Protein AF-A0A524JKC3-F1 (afdb_monomer_lite)

Sequence (143 aa):
YMPNQEVRIIFFNIKLWQLGLVVVLIDLIQIPYGTNAGGHLAHLGGAALGYLYGRQLLKGRDIGEGFSKMLEGIAGLFKGKEKKAPLKTVYRKQKTTVSSSANYDKELHQRKIDAILDKISKSGYESLSKTEKDFLFKAGKED

Radius of gyration: 31.13 Å; chains: 1; bounding box: 74×41×71 Å

Foldseek 3Di:
DQQQDWDDDPHDTDGNVVVLVVLLVVLVVQLVVDPCVVVSVVVNVVSVVVVVQVVCVVVVHRPCPVVVVVVVVVVVVVDDPDPPDPDPPPPPPPPPPPDDVVVVVVVVLVVLLVVLVVCCVPPNPVPDDPVSVVSNVVVVVVD

Secondary structure (DSSP, 8-state):
--TT-EEEETTEEEEHHHHHHHHHHHHHHHTTT-TTHHHHHHHHHHHHHHHHHHHHHHTT--TTHHHHHHHHHHHHHHS---------------------HHHHHHHHHHHHHHHHHHHHHHH-GGGS-HHHHHHHHHHTT--

pLDDT: mean 84.76, std 13.12, range [46.88, 96.5]

Structure (mmCIF, N/CA/C/O backbone):
data_AF-A0A524JKC3-F1
#
_entry.id   AF-A0A524JKC3-F1
#
loop_
_atom_site.group_PDB
_atom_site.id
_atom_site.type_symbol
_atom_site.label_atom_id
_atom_site.label_alt_id
_atom_site.label_comp_id
_atom_site.label_asym_id
_atom_site.label_entity_id
_atom_site.label_seq_id
_atom_site.pdbx_PDB_ins_code
_atom_site.Cartn_x
_atom_site.Cartn_y
_atom_site.Cartn_z
_atom_site.occupancy
_atom_site.B_iso_or_equiv
_atom_site.auth_seq_id
_atom_site.auth_comp_id
_atom_site.auth_asym_id
_atom_site.auth_atom_id
_atom_site.pdbx_PDB_model_num
ATOM 1 N N . TYR A 1 1 ? -6.235 -6.841 1.507 1.00 68.31 1 TYR A N 1
ATOM 2 C CA . TYR A 1 1 ? -5.499 -7.597 0.469 1.00 68.31 1 TYR A CA 1
ATOM 3 C C . TYR A 1 1 ? -6.513 -8.364 -0.368 1.00 68.31 1 TYR A C 1
ATOM 5 O O . TYR A 1 1 ? -7.172 -9.240 0.174 1.00 68.31 1 TYR A O 1
ATOM 13 N N . MET A 1 2 ? -6.694 -7.994 -1.641 1.00 86.12 2 MET A N 1
ATOM 14 C CA . MET A 1 2 ? -7.694 -8.583 -2.552 1.00 86.12 2 MET A CA 1
ATOM 15 C C . MET A 1 2 ? -7.030 -8.956 -3.891 1.00 86.12 2 MET A C 1
ATOM 17 O O . MET A 1 2 ? -7.207 -8.265 -4.889 1.00 86.12 2 MET A O 1
ATOM 21 N N . PRO A 1 3 ? -6.213 -10.023 -3.937 1.00 84.81 3 PRO A N 1
ATOM 22 C CA . PRO A 1 3 ? -5.367 -10.325 -5.096 1.00 84.81 3 PRO A CA 1
ATOM 23 C C . PRO A 1 3 ? -6.181 -10.680 -6.346 1.00 84.81 3 PRO A C 1
ATOM 25 O O . PRO A 1 3 ? -5.776 -10.360 -7.459 1.00 84.81 3 PRO A O 1
ATOM 28 N N . ASN A 1 4 ? -7.342 -11.311 -6.159 1.00 93.12 4 ASN A N 1
ATOM 29 C CA . ASN A 1 4 ? -8.249 -11.720 -7.232 1.00 93.12 4 ASN A CA 1
ATOM 30 C C . ASN A 1 4 ? -9.222 -10.617 -7.665 1.00 93.12 4 ASN A C 1
ATOM 32 O O . ASN A 1 4 ? -10.092 -10.890 -8.484 1.00 93.12 4 ASN A O 1
ATOM 36 N N . GLN A 1 5 ? -9.103 -9.404 -7.118 1.00 94.69 5 GLN A N 1
ATOM 37 C CA . GLN A 1 5 ? -9.930 -8.286 -7.550 1.00 94.69 5 GLN A CA 1
ATOM 38 C C . GLN A 1 5 ? -9.684 -8.011 -9.031 1.00 94.69 5 GLN A C 1
ATOM 40 O O . GLN A 1 5 ? -8.537 -7.881 -9.459 1.00 94.69 5 GLN A O 1
ATOM 45 N N . GLU A 1 6 ? -10.759 -7.939 -9.804 1.00 95.44 6 GLU A N 1
ATOM 46 C CA . GLU A 1 6 ? -10.675 -7.608 -11.218 1.00 95.44 6 GLU A CA 1
ATOM 47 C C . GLU A 1 6 ? -10.528 -6.099 -11.402 1.00 95.44 6 GLU A C 1
ATOM 49 O O . GLU A 1 6 ? -11.219 -5.299 -10.769 1.00 95.44 6 GLU A O 1
ATOM 54 N N . VAL A 1 7 ? -9.612 -5.720 -12.284 1.00 93.88 7 VAL A N 1
ATOM 55 C CA . VAL A 1 7 ? -9.389 -4.349 -12.726 1.00 93.88 7 VAL A CA 1
ATOM 56 C C . VAL A 1 7 ? -9.617 -4.315 -14.228 1.00 93.88 7 VAL A C 1
ATOM 58 O O . VAL A 1 7 ? -9.002 -5.081 -14.971 1.00 93.88 7 VAL A O 1
ATOM 61 N N . ARG A 1 8 ? -10.503 -3.427 -14.683 1.00 94.62 8 ARG A N 1
ATOM 62 C CA . ARG A 1 8 ? -10.745 -3.212 -16.110 1.00 94.62 8 ARG A CA 1
ATOM 63 C C . ARG A 1 8 ? -9.641 -2.333 -16.689 1.00 94.62 8 ARG A C 1
ATOM 65 O O . ARG A 1 8 ? -9.528 -1.167 -16.321 1.00 94.62 8 ARG A O 1
ATOM 72 N N . ILE A 1 9 ? -8.867 -2.877 -17.620 1.00 91.94 9 ILE A N 1
ATOM 73 C CA . ILE A 1 9 ? -7.912 -2.126 -18.433 1.00 9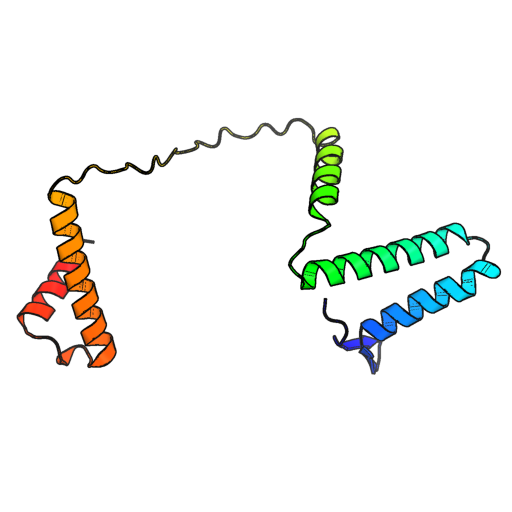1.94 9 ILE A CA 1
ATOM 74 C C . ILE A 1 9 ? -8.535 -1.911 -19.802 1.00 91.94 9 ILE A C 1
ATOM 76 O O . ILE A 1 9 ? -8.545 -2.817 -20.632 1.00 91.94 9 ILE A O 1
ATOM 80 N N . ILE A 1 10 ? -9.045 -0.696 -20.012 1.00 92.44 10 ILE A N 1
ATOM 81 C CA . ILE A 1 10 ? -9.663 -0.192 -21.247 1.00 92.44 10 ILE A CA 1
ATOM 82 C C . ILE A 1 10 ? -10.830 -1.076 -21.734 1.00 92.44 10 ILE A C 1
ATOM 84 O O . ILE A 1 10 ? -11.986 -0.704 -21.548 1.00 92.44 10 ILE A O 1
ATOM 88 N N . PHE A 1 11 ? -10.546 -2.253 -22.298 1.00 94.25 11 PHE A N 1
ATOM 89 C CA . PHE A 1 11 ? -11.518 -3.171 -22.901 1.00 94.25 11 PHE A CA 1
ATOM 90 C C . PHE A 1 11 ? -11.617 -4.554 -22.232 1.00 94.25 11 PHE A C 1
ATOM 92 O O . PHE A 1 11 ? -12.555 -5.287 -22.531 1.00 94.25 11 PHE A O 1
ATOM 99 N N . PHE A 1 12 ? -10.700 -4.938 -21.336 1.00 95.00 12 PHE A N 1
ATOM 100 C CA . PHE A 1 12 ? -10.698 -6.271 -20.712 1.00 95.00 12 PHE A CA 1
ATOM 101 C C . PHE A 1 12 ? -10.377 -6.216 -19.215 1.00 95.00 12 PHE A C 1
ATOM 103 O O . PHE A 1 12 ? -9.765 -5.267 -18.730 1.00 95.00 12 PHE A O 1
ATOM 110 N N . ASN A 1 13 ? -10.809 -7.233 -18.468 1.00 95.94 13 ASN A N 1
ATOM 111 C CA . ASN A 1 13 ? -10.528 -7.351 -17.039 1.00 95.94 13 ASN A CA 1
ATOM 112 C C . ASN A 1 13 ? -9.265 -8.189 -16.821 1.00 95.94 13 ASN A C 1
ATOM 114 O O . ASN A 1 13 ? -9.106 -9.249 -17.424 1.00 95.94 13 ASN A O 1
ATOM 118 N N . ILE A 1 14 ? -8.400 -7.741 -15.915 1.00 95.81 14 ILE A N 1
ATOM 119 C CA . ILE A 1 14 ? -7.276 -8.532 -15.410 1.00 95.81 14 ILE A CA 1
ATOM 120 C C . ILE A 1 14 ? -7.321 -8.599 -13.889 1.00 95.81 14 ILE A C 1
ATOM 122 O O . ILE A 1 14 ? -7.862 -7.709 -13.232 1.00 95.81 14 ILE A O 1
ATOM 126 N N . LYS A 1 15 ? -6.738 -9.645 -13.304 1.00 96.19 15 LYS A N 1
ATOM 127 C CA . LYS A 1 15 ? -6.645 -9.742 -11.843 1.00 96.19 15 LYS A CA 1
ATOM 128 C C . LYS A 1 15 ? -5.573 -8.783 -11.335 1.00 96.19 15 LYS A C 1
ATOM 130 O O . LYS A 1 15 ? -4.487 -8.701 -11.906 1.00 96.19 15 LYS A O 1
ATOM 135 N N . LEU A 1 16 ? -5.840 -8.114 -10.218 1.00 93.06 16 LEU A N 1
ATOM 136 C CA . LEU A 1 16 ? -4.940 -7.130 -9.616 1.00 93.06 16 LEU A CA 1
ATOM 137 C C . LEU A 1 16 ? -3.537 -7.701 -9.347 1.00 93.06 16 LEU A C 1
ATOM 139 O O . LEU A 1 16 ? -2.539 -7.009 -9.539 1.00 93.06 16 LEU A O 1
ATOM 143 N N . TRP A 1 17 ? -3.438 -8.978 -8.960 1.00 93.12 17 TRP A N 1
ATOM 144 C CA . TRP A 1 17 ? -2.139 -9.630 -8.764 1.00 93.12 17 TRP A CA 1
ATOM 145 C C . TRP A 1 17 ? -1.320 -9.757 -10.060 1.00 93.12 17 TRP A C 1
ATOM 147 O O . TRP A 1 17 ? -0.096 -9.685 -9.998 1.00 93.12 17 TRP A O 1
ATOM 157 N N . GLN A 1 18 ? -1.971 -9.917 -11.221 1.00 95.06 18 GLN A N 1
ATOM 158 C CA . GLN A 1 18 ? -1.294 -10.018 -12.519 1.00 95.06 18 GLN A CA 1
ATOM 159 C C . GLN A 1 18 ? -0.663 -8.680 -12.893 1.00 95.06 18 GLN A C 1
ATOM 161 O O . GLN A 1 18 ? 0.488 -8.648 -13.314 1.00 95.06 18 GLN A O 1
ATOM 166 N N . LEU A 1 19 ? -1.383 -7.577 -12.665 1.00 93.75 19 LEU A N 1
ATOM 167 C CA . LEU A 1 19 ? -0.851 -6.230 -12.861 1.00 93.75 19 LEU A CA 1
ATOM 168 C C . LEU A 1 19 ? 0.395 -5.999 -11.998 1.00 93.75 19 LEU A C 1
ATOM 170 O O . LEU A 1 19 ? 1.430 -5.578 -12.505 1.00 93.75 19 LEU A O 1
ATOM 174 N N . GLY A 1 20 ? 0.305 -6.332 -10.705 1.00 94.06 20 GLY A N 1
ATOM 175 C CA . GLY A 1 20 ? 1.430 -6.201 -9.780 1.00 94.06 20 GLY A CA 1
ATOM 176 C C . GLY A 1 20 ? 2.639 -7.043 -10.195 1.00 94.06 20 GLY A C 1
ATOM 177 O O . GLY A 1 20 ? 3.766 -6.556 -10.152 1.00 94.06 20 GLY A O 1
ATOM 178 N N . LEU A 1 21 ? 2.413 -8.281 -10.651 1.00 95.50 21 LEU A N 1
ATOM 179 C CA . LEU A 1 21 ? 3.484 -9.153 -11.133 1.00 95.50 21 LEU A CA 1
ATOM 180 C C . LEU A 1 21 ? 4.174 -8.578 -12.377 1.00 95.50 21 LEU A C 1
ATOM 182 O O . LEU A 1 21 ? 5.400 -8.572 -12.433 1.00 95.50 21 LEU A O 1
ATOM 186 N N . VAL A 1 22 ? 3.410 -8.079 -13.352 1.00 96.06 22 VAL A N 1
ATOM 187 C CA . VAL A 1 22 ? 3.965 -7.486 -14.580 1.00 96.06 22 VAL A CA 1
ATOM 188 C C . VAL A 1 22 ? 4.866 -6.294 -14.259 1.00 96.06 22 VAL A C 1
ATOM 190 O O . VAL A 1 22 ? 5.976 -6.232 -14.776 1.00 96.06 22 VAL A O 1
ATOM 193 N N . VAL A 1 23 ? 4.436 -5.389 -13.373 1.00 94.75 23 VAL A N 1
ATOM 194 C CA . VAL A 1 23 ? 5.244 -4.222 -12.970 1.00 94.75 23 VAL A CA 1
ATOM 195 C C . VAL A 1 23 ? 6.572 -4.655 -12.340 1.00 94.75 23 VAL A C 1
ATOM 197 O O . VAL A 1 23 ? 7.627 -4.182 -12.750 1.00 94.75 23 VAL A O 1
ATOM 200 N N . VAL A 1 24 ? 6.537 -5.619 -11.414 1.00 96.44 24 VAL A N 1
ATOM 201 C CA . VAL A 1 24 ? 7.745 -6.156 -10.761 1.00 96.44 24 VAL A CA 1
ATOM 202 C C . VAL A 1 24 ? 8.692 -6.823 -11.764 1.00 96.44 24 VAL A C 1
ATOM 204 O O . VAL A 1 24 ? 9.907 -6.659 -11.669 1.00 96.44 24 VAL A O 1
ATOM 207 N N . LEU A 1 25 ? 8.156 -7.571 -12.733 1.00 96.50 25 LEU A N 1
ATOM 208 C CA . LEU A 1 25 ? 8.966 -8.205 -13.775 1.00 96.50 25 LEU A CA 1
ATOM 209 C C . LEU A 1 25 ? 9.617 -7.174 -14.701 1.00 96.50 25 LEU A C 1
ATOM 211 O O . LEU A 1 25 ? 10.777 -7.348 -15.069 1.00 96.50 25 LEU A O 1
ATOM 215 N N . ILE A 1 26 ? 8.903 -6.100 -15.051 1.00 94.44 26 ILE A N 1
ATOM 216 C CA . ILE A 1 26 ? 9.460 -4.994 -15.838 1.00 94.44 26 ILE A CA 1
ATOM 217 C C . ILE A 1 26 ? 10.625 -4.347 -15.085 1.00 94.44 26 ILE A C 1
ATOM 219 O O . ILE A 1 26 ? 11.698 -4.209 -15.668 1.00 94.44 26 ILE A O 1
ATOM 223 N N . ASP A 1 27 ? 10.451 -4.015 -13.800 1.00 93.50 27 ASP A N 1
ATOM 224 C CA . ASP A 1 27 ? 11.530 -3.448 -12.981 1.00 93.50 27 ASP A CA 1
ATOM 225 C C . ASP A 1 27 ? 12.746 -4.386 -12.935 1.00 93.50 27 ASP A C 1
ATOM 227 O O . ASP A 1 27 ? 13.874 -3.944 -13.143 1.00 93.50 27 ASP A O 1
ATOM 231 N N . LEU A 1 28 ? 12.535 -5.692 -12.740 1.00 94.00 28 LEU A N 1
ATOM 232 C CA . LEU A 1 28 ? 13.621 -6.674 -12.683 1.00 94.00 28 LEU A CA 1
ATOM 233 C C . LEU A 1 28 ? 14.408 -6.768 -13.999 1.00 94.00 28 LEU A C 1
ATOM 235 O O . LEU A 1 28 ? 15.637 -6.828 -13.977 1.00 94.00 28 LEU A O 1
ATO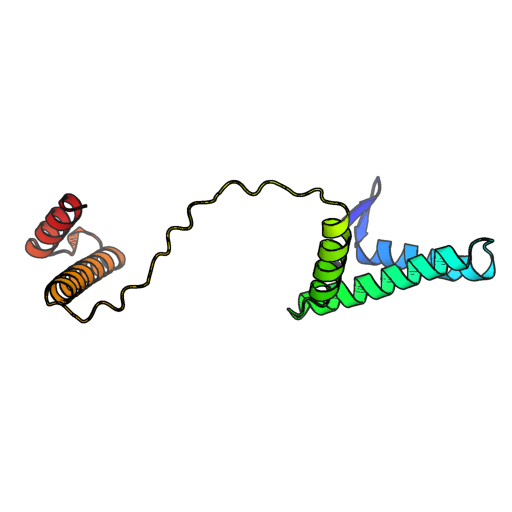M 239 N N . ILE A 1 29 ? 13.710 -6.772 -15.138 1.00 94.12 29 ILE A N 1
ATOM 240 C CA . ILE A 1 29 ? 14.341 -6.809 -16.463 1.00 94.12 29 ILE A CA 1
ATOM 241 C C . ILE A 1 29 ? 15.081 -5.499 -16.741 1.00 94.12 29 ILE A C 1
ATOM 243 O O . ILE A 1 29 ? 16.142 -5.534 -17.352 1.00 94.12 29 ILE A O 1
ATOM 247 N N . GLN A 1 30 ? 14.557 -4.352 -16.301 1.00 92.50 30 GLN A N 1
ATOM 248 C CA . GLN A 1 30 ? 15.157 -3.045 -16.578 1.00 92.50 30 GLN A CA 1
ATOM 249 C C . GLN A 1 30 ? 16.394 -2.734 -15.726 1.00 92.50 30 GLN A C 1
ATOM 251 O O . GLN A 1 30 ? 17.224 -1.950 -16.173 1.00 92.50 30 GLN A O 1
ATOM 256 N N . ILE A 1 31 ? 16.585 -3.363 -14.560 1.00 91.81 31 ILE A N 1
ATOM 257 C CA . ILE A 1 31 ? 17.772 -3.151 -13.703 1.00 91.81 31 ILE A CA 1
ATOM 258 C C . ILE A 1 31 ? 19.115 -3.239 -14.460 1.00 91.81 31 ILE A C 1
ATOM 260 O O . ILE A 1 31 ? 19.900 -2.299 -14.338 1.00 91.81 31 ILE A O 1
ATOM 264 N N . PRO A 1 32 ? 19.419 -4.305 -15.228 1.00 89.38 32 PRO A N 1
ATOM 265 C CA . PRO A 1 32 ? 20.701 -4.427 -15.932 1.00 89.38 32 PRO A CA 1
ATOM 266 C C . PRO A 1 32 ? 20.841 -3.534 -17.176 1.00 89.38 32 PRO A C 1
ATOM 268 O O . PRO A 1 32 ? 21.964 -3.314 -17.623 1.00 89.38 32 PRO A O 1
ATOM 271 N N . TYR A 1 33 ? 19.739 -3.034 -17.747 1.00 86.62 33 TYR A N 1
ATOM 272 C CA . TYR A 1 33 ? 19.750 -2.259 -19.001 1.00 86.62 33 TYR A CA 1
ATOM 273 C C . TYR A 1 33 ? 19.449 -0.763 -18.811 1.00 86.62 33 TYR A C 1
ATOM 275 O O . TYR A 1 33 ? 19.608 0.023 -19.744 1.00 86.62 33 TYR A O 1
ATOM 283 N N . GLY A 1 34 ? 18.977 -0.361 -17.633 1.00 78.19 34 GLY A N 1
ATOM 284 C CA . GLY A 1 34 ? 18.510 0.988 -17.342 1.00 78.19 34 GLY A CA 1
ATOM 285 C C . GLY A 1 34 ? 19.586 1.880 -16.727 1.00 78.19 34 GLY A C 1
ATOM 286 O O . GLY A 1 34 ? 20.436 1.441 -15.959 1.00 78.19 34 GLY A O 1
ATOM 287 N N . THR A 1 35 ? 19.495 3.184 -16.990 1.00 86.88 35 THR A N 1
ATOM 288 C CA . THR A 1 35 ? 20.342 4.206 -16.348 1.00 86.88 35 THR A CA 1
ATOM 289 C C . THR A 1 35 ? 19.954 4.480 -14.889 1.00 86.88 35 THR A C 1
ATOM 291 O O . THR A 1 35 ? 20.688 5.162 -14.178 1.00 86.88 35 THR A O 1
ATOM 294 N N . ASN A 1 36 ? 18.816 3.943 -14.425 1.00 90.44 36 ASN A N 1
ATOM 295 C CA . ASN A 1 36 ? 18.256 4.172 -13.092 1.00 90.44 36 ASN A CA 1
ATOM 296 C C . ASN A 1 36 ? 18.053 2.870 -12.295 1.00 90.44 36 ASN A C 1
ATOM 298 O O . ASN A 1 36 ? 16.983 2.620 -11.737 1.00 90.44 36 ASN A O 1
ATOM 302 N N . ALA A 1 37 ? 19.087 2.030 -12.217 1.00 92.62 37 ALA A N 1
ATOM 303 C CA . ALA A 1 37 ? 19.034 0.784 -11.447 1.00 92.62 37 ALA A CA 1
ATOM 304 C C . ALA A 1 37 ? 18.588 1.003 -9.984 1.00 92.62 37 ALA A C 1
ATOM 306 O O . ALA A 1 37 ? 17.835 0.199 -9.438 1.00 92.62 37 ALA A O 1
ATOM 307 N N . GLY A 1 38 ? 18.991 2.124 -9.370 1.00 93.31 38 GLY A N 1
ATOM 308 C CA . GLY A 1 38 ? 18.588 2.494 -8.009 1.00 93.31 38 GLY A CA 1
ATOM 309 C C . GLY A 1 38 ? 17.078 2.711 -7.852 1.00 93.31 38 GLY A C 1
ATOM 310 O O . GLY A 1 38 ? 16.494 2.229 -6.883 1.00 93.31 38 GLY A O 1
ATOM 311 N N . GLY A 1 39 ? 16.427 3.375 -8.812 1.00 94.12 39 GLY A N 1
ATOM 312 C CA . GLY A 1 39 ? 14.973 3.563 -8.805 1.00 94.12 39 GLY A CA 1
ATOM 313 C C . GLY A 1 39 ? 14.204 2.247 -8.934 1.00 94.12 39 GLY A C 1
ATOM 314 O O . GLY A 1 39 ? 13.284 1.997 -8.158 1.00 94.12 39 GLY A O 1
ATOM 315 N N . HIS A 1 40 ? 14.631 1.364 -9.840 1.00 94.81 40 HIS A N 1
ATOM 316 C CA . HIS A 1 40 ? 14.017 0.040 -9.990 1.00 94.81 40 HIS A CA 1
ATOM 317 C C . HIS A 1 40 ? 14.201 -0.823 -8.733 1.00 94.81 40 HIS A C 1
ATOM 319 O O . HIS A 1 40 ? 13.260 -1.468 -8.274 1.00 94.81 40 HIS A O 1
ATOM 325 N N . LEU A 1 41 ? 15.380 -0.778 -8.102 1.00 94.31 41 LEU A N 1
ATOM 326 C CA . LEU A 1 41 ? 15.615 -1.426 -6.806 1.00 94.31 41 LEU A CA 1
ATOM 327 C C . LEU A 1 41 ? 14.695 -0.873 -5.707 1.00 94.31 41 LEU A C 1
ATOM 329 O O . LEU A 1 41 ? 14.177 -1.647 -4.901 1.00 94.31 41 LEU A O 1
ATOM 333 N N . ALA A 1 42 ? 14.448 0.440 -5.683 1.00 96.19 42 ALA A N 1
ATOM 334 C CA . ALA A 1 42 ? 13.517 1.051 -4.739 1.00 96.19 42 ALA A CA 1
ATOM 335 C C . ALA A 1 42 ? 12.068 0.586 -4.968 1.00 96.19 42 ALA A C 1
ATOM 337 O O . ALA A 1 42 ? 11.372 0.286 -3.996 1.00 96.19 42 ALA A O 1
ATOM 338 N N . HIS A 1 43 ? 11.620 0.452 -6.223 1.00 96.06 43 HIS A N 1
ATOM 339 C CA . HIS A 1 43 ? 10.312 -0.133 -6.535 1.00 96.06 43 HIS A CA 1
ATOM 340 C C . HIS A 1 43 ? 10.203 -1.586 -6.066 1.00 96.06 43 HIS A C 1
ATOM 342 O O . HIS A 1 43 ? 9.220 -1.936 -5.413 1.00 96.06 43 HIS A O 1
ATOM 348 N N . LEU A 1 44 ? 11.222 -2.418 -6.317 1.00 95.94 44 LEU A N 1
ATOM 349 C CA . LEU A 1 44 ? 11.255 -3.801 -5.829 1.00 95.94 44 LEU A CA 1
ATOM 350 C C . LEU A 1 44 ? 11.213 -3.866 -4.297 1.00 95.94 44 LEU A C 1
ATOM 352 O O . LEU A 1 44 ? 10.475 -4.675 -3.733 1.00 95.94 44 LEU A O 1
ATOM 356 N N . GLY A 1 45 ? 11.955 -2.986 -3.620 1.00 96.25 45 GLY A N 1
ATOM 357 C CA . GLY A 1 45 ? 11.915 -2.847 -2.166 1.00 96.25 45 GLY A CA 1
ATOM 358 C C . GLY A 1 45 ? 10.521 -2.464 -1.665 1.00 96.25 45 GLY A C 1
ATOM 359 O O . GLY A 1 45 ? 9.990 -3.108 -0.761 1.00 96.25 45 GLY A O 1
ATOM 360 N N . GLY A 1 46 ? 9.885 -1.474 -2.295 1.00 95.38 46 GLY A N 1
ATOM 361 C CA . GLY A 1 46 ? 8.512 -1.068 -1.996 1.00 95.38 46 GLY A CA 1
ATOM 362 C C . GLY A 1 46 ? 7.494 -2.186 -2.235 1.00 95.38 46 GLY A C 1
ATOM 363 O O . GLY A 1 46 ? 6.632 -2.421 -1.389 1.00 95.38 46 GLY A O 1
ATOM 364 N N . ALA A 1 47 ? 7.623 -2.930 -3.335 1.00 95.56 47 ALA A N 1
ATOM 365 C CA . ALA A 1 47 ? 6.771 -4.071 -3.658 1.00 95.56 47 ALA A CA 1
ATOM 366 C C . ALA A 1 47 ? 6.922 -5.205 -2.629 1.00 95.56 47 ALA A C 1
ATOM 368 O O . ALA A 1 47 ? 5.921 -5.746 -2.151 1.00 95.56 47 ALA A O 1
ATOM 369 N N . ALA A 1 48 ? 8.157 -5.530 -2.234 1.00 95.81 48 ALA A N 1
ATOM 370 C CA . ALA A 1 48 ? 8.440 -6.529 -1.207 1.00 95.81 48 ALA A CA 1
ATOM 371 C C . ALA A 1 48 ? 7.875 -6.113 0.160 1.00 95.81 48 ALA A C 1
ATOM 373 O O . ALA A 1 48 ? 7.163 -6.892 0.799 1.00 95.81 48 ALA A O 1
ATOM 374 N N . LEU A 1 49 ? 8.132 -4.873 0.587 1.00 94.31 49 LEU A N 1
ATOM 375 C CA . LEU A 1 49 ? 7.597 -4.327 1.835 1.00 94.31 49 LEU A CA 1
ATOM 376 C C . LEU A 1 49 ? 6.066 -4.300 1.829 1.00 94.31 49 LEU A C 1
ATOM 378 O O . LEU A 1 49 ? 5.448 -4.752 2.791 1.00 94.31 49 LEU A O 1
ATOM 382 N N . GLY A 1 50 ? 5.445 -3.847 0.739 1.00 92.31 50 GLY A N 1
ATOM 383 C CA . GLY A 1 50 ? 3.992 -3.825 0.581 1.00 92.31 50 GLY A CA 1
ATOM 384 C C . GLY A 1 50 ? 3.369 -5.223 0.632 1.00 92.31 50 GLY A C 1
ATOM 385 O O . GLY A 1 50 ? 2.349 -5.424 1.296 1.00 92.31 50 GLY A O 1
ATOM 386 N N . TYR A 1 51 ? 4.002 -6.218 0.000 1.00 92.44 51 TYR A N 1
ATOM 387 C CA . TYR A 1 51 ? 3.562 -7.613 0.070 1.00 92.44 51 TYR A CA 1
ATOM 388 C C . TYR A 1 51 ? 3.653 -8.175 1.495 1.00 92.44 51 TYR A C 1
ATO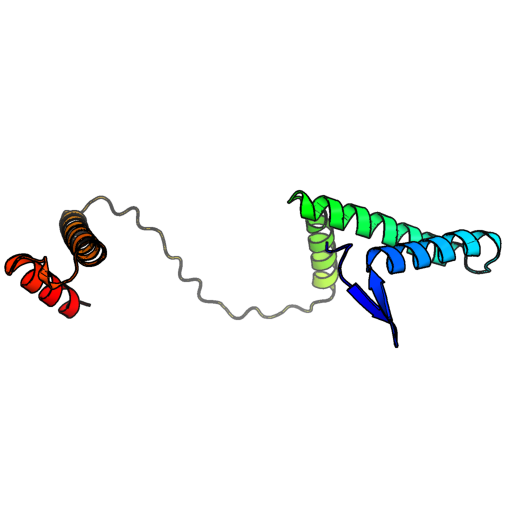M 390 O O . TYR A 1 51 ? 2.687 -8.770 1.985 1.00 92.44 51 TYR A O 1
ATOM 398 N N . LEU A 1 52 ? 4.784 -7.963 2.178 1.00 92.75 52 LEU A N 1
ATOM 399 C CA . LEU A 1 52 ? 4.973 -8.384 3.567 1.00 92.75 52 LEU A CA 1
ATOM 400 C C . LEU A 1 52 ? 3.961 -7.705 4.496 1.00 92.75 52 LEU A C 1
ATOM 402 O O . LEU A 1 52 ? 3.337 -8.384 5.313 1.00 92.75 52 LEU A O 1
ATOM 406 N N . TYR A 1 53 ? 3.741 -6.400 4.328 1.00 92.12 53 TYR A N 1
ATOM 407 C CA . TYR A 1 53 ? 2.749 -5.638 5.081 1.00 92.12 53 TYR A CA 1
ATOM 408 C C . TYR A 1 53 ? 1.340 -6.199 4.884 1.00 92.12 53 TYR A C 1
ATOM 410 O O . TYR A 1 53 ? 0.682 -6.585 5.850 1.00 92.12 53 TYR A O 1
ATOM 418 N N . GLY A 1 54 ? 0.908 -6.361 3.630 1.00 91.12 54 GLY A N 1
ATOM 419 C CA . GLY A 1 54 ? -0.401 -6.923 3.306 1.00 91.12 54 GLY A CA 1
ATOM 420 C C . GLY A 1 54 ? -0.598 -8.336 3.862 1.00 91.12 54 GLY A C 1
ATOM 421 O O . GLY A 1 54 ? -1.661 -8.641 4.404 1.00 91.12 54 GLY A O 1
ATOM 422 N N . ARG A 1 55 ? 0.427 -9.197 3.791 1.00 90.38 55 ARG A N 1
ATOM 423 C CA . ARG A 1 55 ? 0.398 -10.549 4.377 1.00 90.38 55 ARG A CA 1
ATOM 424 C C . ARG A 1 55 ? 0.294 -10.530 5.897 1.00 90.38 55 ARG A C 1
ATOM 426 O O . ARG A 1 55 ? -0.379 -11.390 6.459 1.00 90.38 55 ARG A O 1
ATOM 433 N N . GLN A 1 56 ? 0.967 -9.598 6.562 1.00 90.56 56 GLN A N 1
ATOM 434 C CA . GLN A 1 56 ? 0.933 -9.485 8.016 1.00 90.56 56 GLN A CA 1
ATOM 435 C C . GLN A 1 56 ? -0.393 -8.918 8.523 1.00 90.56 56 GLN A C 1
ATOM 437 O O . GLN A 1 56 ? -0.921 -9.442 9.504 1.00 90.56 56 GLN A O 1
ATOM 442 N N . LEU A 1 57 ? -0.984 -7.967 7.798 1.00 89.12 57 LEU A N 1
ATOM 443 C CA . LEU A 1 57 ? -2.326 -7.464 8.085 1.00 89.12 57 LEU A CA 1
ATOM 444 C C . LEU A 1 57 ? -3.392 -8.560 8.010 1.00 89.12 57 LEU A C 1
ATOM 446 O O . LEU A 1 57 ? -4.251 -8.633 8.880 1.00 89.12 57 LEU A O 1
ATOM 450 N N . LEU A 1 58 ? -3.311 -9.467 7.030 1.00 87.94 58 LEU A N 1
ATOM 451 C CA . LEU A 1 58 ? -4.221 -10.622 6.963 1.00 87.94 58 LEU A CA 1
ATOM 452 C C . LEU A 1 58 ? -4.111 -11.554 8.176 1.00 87.94 58 LEU A C 1
ATOM 454 O O . LEU A 1 58 ? -5.066 -12.250 8.497 1.00 87.94 58 LEU A O 1
ATOM 458 N N . LYS A 1 59 ? -2.951 -11.579 8.840 1.00 90.50 59 LYS A N 1
ATOM 459 C CA . LYS A 1 59 ? -2.723 -12.339 10.076 1.00 90.50 59 LYS A CA 1
ATOM 460 C C . LYS A 1 59 ? -3.110 -11.546 11.332 1.00 90.50 59 LYS A C 1
ATOM 462 O O . LYS A 1 59 ? -2.802 -11.988 12.433 1.00 90.50 59 LYS A O 1
ATOM 467 N N . GLY A 1 60 ? -3.705 -10.361 11.179 1.00 89.06 60 GLY A N 1
ATOM 468 C CA . GLY A 1 60 ? -4.061 -9.469 12.283 1.00 89.06 60 GLY A CA 1
ATOM 469 C C . GLY A 1 60 ? -2.871 -8.768 12.945 1.00 89.06 60 GLY A C 1
ATOM 470 O O . GLY A 1 60 ? -3.046 -8.149 13.989 1.00 89.06 60 GLY A O 1
ATOM 471 N N . ARG A 1 61 ? -1.660 -8.847 12.372 1.00 86.62 61 ARG A N 1
ATOM 472 C CA . ARG A 1 61 ? -0.474 -8.160 12.904 1.00 86.62 61 ARG A CA 1
ATOM 473 C C . ARG A 1 61 ? -0.192 -6.903 12.092 1.00 86.62 61 ARG A C 1
ATOM 475 O O . ARG A 1 61 ? 0.344 -6.996 10.987 1.00 86.62 61 ARG A O 1
ATOM 482 N N . ASP A 1 62 ? -0.484 -5.743 12.665 1.00 87.88 62 ASP A N 1
ATOM 483 C CA . ASP A 1 62 ? -0.111 -4.460 12.073 1.00 87.88 62 ASP A CA 1
ATOM 484 C C . ASP A 1 62 ? 1.365 -4.148 12.348 1.00 87.88 62 ASP A C 1
ATOM 486 O O . ASP A 1 62 ? 1.742 -3.591 13.373 1.00 87.88 62 ASP A O 1
ATOM 490 N N . ILE A 1 63 ? 2.235 -4.540 11.417 1.00 86.50 63 ILE A N 1
ATOM 491 C CA . ILE A 1 63 ? 3.668 -4.210 11.493 1.00 86.50 63 ILE A CA 1
ATOM 492 C C . ILE A 1 63 ? 3.948 -2.733 11.160 1.00 86.50 63 ILE A C 1
ATOM 494 O O . ILE A 1 63 ? 5.082 -2.282 11.299 1.00 86.50 63 ILE A O 1
ATOM 498 N N . GLY A 1 64 ? 2.935 -1.997 10.695 1.00 87.00 64 GLY A N 1
ATOM 499 C CA . GLY A 1 64 ? 3.020 -0.592 10.315 1.00 87.00 64 GLY A CA 1
ATOM 500 C C . GLY A 1 64 ? 2.870 0.349 11.502 1.00 87.00 64 GLY A C 1
ATOM 501 O O . GLY A 1 64 ? 3.275 1.497 11.393 1.00 87.00 64 GLY A O 1
ATOM 502 N N . GLU A 1 65 ? 2.386 -0.123 12.655 1.00 87.44 65 GLU A N 1
ATOM 503 C CA . GLU A 1 65 ? 2.123 0.721 13.827 1.00 87.44 65 GLU A CA 1
ATOM 504 C C . GLU A 1 65 ? 3.357 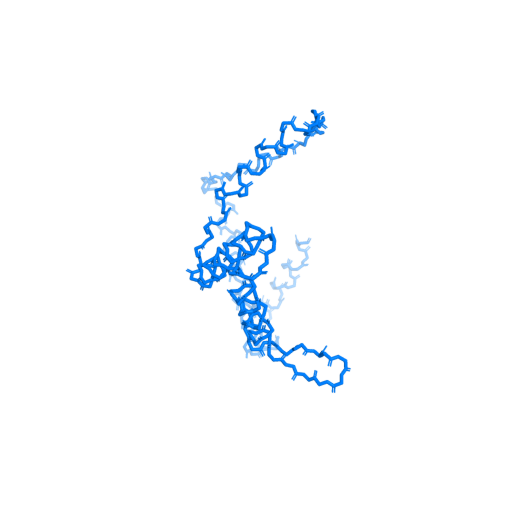1.533 14.264 1.00 87.44 65 GLU A C 1
ATOM 506 O O . GLU A 1 65 ? 3.266 2.733 14.531 1.00 87.44 65 GLU A O 1
ATOM 511 N N . GLY A 1 66 ? 4.537 0.904 14.293 1.00 87.25 66 GLY A N 1
ATOM 512 C CA . GLY A 1 66 ? 5.792 1.591 14.619 1.00 87.25 66 GLY A CA 1
ATOM 513 C C . GLY A 1 66 ? 6.182 2.641 13.574 1.00 87.25 66 GLY A C 1
ATOM 514 O O . GLY A 1 66 ? 6.629 3.732 13.927 1.00 87.25 66 GLY A O 1
ATOM 515 N N . PHE A 1 67 ? 5.952 2.343 12.294 1.00 88.12 67 PHE A N 1
ATOM 516 C C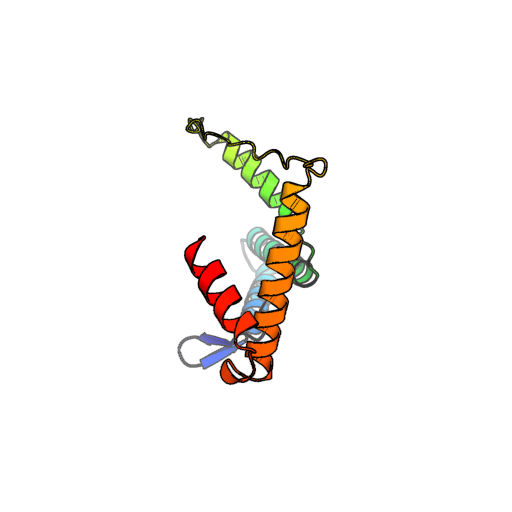A . PHE A 1 67 ? 6.191 3.276 11.195 1.00 88.12 67 PHE A CA 1
ATOM 517 C C . PHE A 1 67 ? 5.215 4.460 11.240 1.00 88.12 67 PHE A C 1
ATOM 519 O O . PHE A 1 67 ? 5.638 5.604 11.099 1.00 88.12 67 PHE A O 1
ATOM 526 N N . SER A 1 68 ? 3.937 4.218 11.538 1.00 89.75 68 SER A N 1
ATOM 527 C CA . SER A 1 68 ? 2.931 5.263 11.740 1.00 89.75 68 SER A CA 1
ATOM 528 C C . SER A 1 68 ? 3.299 6.190 12.895 1.00 89.75 68 SER A C 1
ATOM 530 O O . SER A 1 68 ? 3.263 7.405 12.727 1.00 89.75 68 SER A O 1
ATOM 532 N N . LYS A 1 69 ? 3.741 5.646 14.038 1.00 91.12 69 LYS A N 1
ATOM 533 C CA . LYS A 1 69 ? 4.216 6.452 15.179 1.00 91.12 69 LYS A CA 1
ATOM 534 C C . LYS A 1 69 ? 5.450 7.284 14.832 1.00 91.12 69 LYS A C 1
ATOM 536 O O . LYS A 1 69 ? 5.545 8.433 15.251 1.00 91.12 69 LYS A O 1
ATOM 541 N N . MET A 1 70 ? 6.382 6.729 14.057 1.00 93.38 70 MET A N 1
ATOM 542 C CA . MET A 1 70 ? 7.546 7.468 13.565 1.00 93.38 70 MET A CA 1
ATOM 543 C C . MET A 1 70 ? 7.122 8.627 12.656 1.00 93.38 70 MET A C 1
ATOM 545 O O . MET A 1 70 ? 7.569 9.754 12.862 1.00 93.38 70 MET A O 1
ATOM 549 N N . LEU A 1 71 ? 6.243 8.373 11.681 1.00 91.31 71 LEU A N 1
ATOM 550 C CA . LEU A 1 71 ? 5.725 9.406 10.784 1.00 91.31 71 LEU A CA 1
ATOM 551 C C . LEU A 1 71 ? 4.952 10.485 11.537 1.00 91.31 71 LEU A C 1
ATOM 553 O O . LEU A 1 71 ? 5.100 11.659 11.221 1.00 91.31 71 LEU A O 1
ATOM 557 N N . GLU A 1 72 ? 4.170 10.112 12.546 1.00 90.56 72 GLU A N 1
ATOM 558 C CA . GLU A 1 72 ? 3.457 11.066 13.390 1.00 90.56 72 GLU A CA 1
ATOM 559 C C . GLU A 1 72 ? 4.413 11.888 14.261 1.00 90.56 72 GLU A C 1
ATOM 561 O O . GLU A 1 72 ? 4.221 13.093 14.407 1.00 90.56 72 GLU A O 1
ATOM 566 N N . GLY A 1 73 ? 5.493 11.280 14.759 1.00 91.56 73 GLY A N 1
ATOM 567 C CA . GLY A 1 73 ? 6.577 11.991 15.432 1.00 91.56 73 GLY A CA 1
ATOM 568 C C . GLY A 1 73 ? 7.247 13.018 14.519 1.00 91.56 73 GLY A C 1
ATOM 569 O O . GLY A 1 73 ? 7.382 14.176 14.902 1.00 91.56 73 GLY A O 1
ATOM 570 N N . ILE A 1 74 ? 7.597 12.623 13.289 1.00 92.25 74 ILE A N 1
ATOM 571 C CA . ILE A 1 74 ? 8.186 13.516 12.280 1.00 92.25 74 ILE A CA 1
ATOM 572 C C . ILE A 1 74 ? 7.198 14.627 11.910 1.00 92.25 74 ILE A C 1
ATOM 574 O O . ILE A 1 74 ? 7.551 15.802 11.953 1.00 92.25 74 ILE A O 1
ATOM 578 N N . ALA A 1 75 ? 5.947 14.286 11.600 1.00 89.88 75 ALA A N 1
ATOM 579 C CA . ALA A 1 75 ? 4.902 15.253 11.275 1.00 89.88 75 ALA A CA 1
ATOM 580 C C . ALA A 1 75 ? 4.631 16.216 12.441 1.00 89.88 75 ALA A C 1
ATOM 582 O O . ALA A 1 75 ? 4.378 17.397 12.217 1.00 89.88 75 ALA A O 1
ATOM 583 N N . GLY A 1 76 ? 4.739 15.739 13.683 1.00 90.00 76 GLY A N 1
ATOM 584 C CA . GLY A 1 76 ? 4.631 16.538 14.900 1.00 90.00 76 GLY A CA 1
ATOM 585 C C . GLY A 1 76 ? 5.713 17.610 15.042 1.00 90.00 76 GLY A C 1
ATOM 586 O O . GLY A 1 76 ? 5.456 18.629 15.674 1.00 90.00 76 GLY A O 1
ATOM 587 N N . LEU A 1 77 ? 6.885 17.435 14.418 1.00 88.69 77 LEU A N 1
ATOM 588 C CA . LEU A 1 77 ? 7.931 18.467 14.367 1.00 88.69 77 LEU A CA 1
ATOM 589 C C . LEU A 1 77 ? 7.569 19.616 13.414 1.00 88.69 77 LEU A C 1
ATOM 591 O O . LEU A 1 77 ? 8.015 20.743 13.617 1.00 88.69 77 LEU A O 1
ATOM 595 N N . PHE A 1 78 ? 6.753 19.339 12.393 1.00 90.50 78 PHE A N 1
ATOM 596 C CA . PHE A 1 78 ? 6.308 20.323 11.399 1.00 90.50 78 PHE A CA 1
ATOM 597 C C . PHE A 1 78 ? 4.915 20.891 11.692 1.00 90.50 78 PHE A C 1
ATOM 599 O O . PHE A 1 78 ? 4.572 21.970 11.207 1.00 90.50 78 PHE A O 1
ATOM 606 N N . LYS A 1 79 ? 4.105 20.207 12.509 1.00 81.44 79 LYS A N 1
ATOM 607 C CA . LYS A 1 79 ? 2.859 20.761 13.038 1.00 81.44 79 LYS A CA 1
ATOM 608 C C . LYS A 1 79 ? 3.192 21.833 14.072 1.00 81.44 79 LYS A C 1
ATOM 610 O O . LYS A 1 79 ? 3.623 21.541 15.185 1.00 81.44 79 LYS A O 1
ATOM 615 N N . GLY A 1 80 ? 2.949 23.093 13.708 1.00 73.12 80 GLY A N 1
ATOM 616 C CA . GLY A 1 80 ? 2.934 24.195 14.670 1.00 73.12 80 GLY A CA 1
ATOM 617 C C . GLY A 1 80 ? 2.012 23.868 15.849 1.00 73.12 80 GLY A C 1
ATOM 618 O O . GLY A 1 80 ? 1.086 23.070 15.705 1.00 73.12 80 GLY A O 1
ATOM 619 N N . LYS A 1 81 ? 2.267 24.460 17.026 1.00 66.62 81 LYS A N 1
ATOM 620 C CA . LYS A 1 81 ? 1.468 24.217 18.240 1.00 66.62 81 LYS A CA 1
ATOM 621 C C . LYS A 1 81 ? -0.015 24.478 17.961 1.00 66.62 81 LYS A C 1
ATOM 623 O O . LYS A 1 81 ? -0.478 25.613 18.059 1.00 66.62 81 LYS A O 1
ATOM 628 N N . GLU A 1 82 ? -0.770 23.428 17.658 1.00 67.75 82 GLU A N 1
ATOM 629 C CA . GLU A 1 82 ? -2.220 23.505 17.640 1.00 67.75 82 GLU A CA 1
ATOM 630 C C . GLU A 1 82 ? -2.656 23.826 19.071 1.00 67.75 82 GLU A C 1
ATOM 632 O O . GLU A 1 82 ? -2.390 23.068 20.012 1.00 67.75 82 GLU A O 1
ATOM 637 N N . LYS A 1 83 ? -3.291 24.990 19.259 1.00 61.56 83 LYS A N 1
ATOM 638 C CA . LYS A 1 83 ? -3.987 25.308 20.504 1.00 61.56 83 LYS A CA 1
ATOM 639 C C . LYS A 1 83 ? -5.142 24.322 20.612 1.00 61.56 83 LYS A C 1
ATOM 641 O O . LYS A 1 83 ? -6.226 24.583 20.098 1.00 61.56 83 LYS A O 1
ATOM 646 N N . LYS A 1 84 ? -4.899 23.171 21.242 1.00 62.94 84 LYS A N 1
ATOM 647 C CA . LYS A 1 84 ? -5.966 22.240 21.600 1.00 62.94 84 LYS A CA 1
ATOM 648 C C . LYS A 1 84 ? -6.974 23.043 22.413 1.00 62.94 84 LYS A C 1
ATOM 650 O O . LYS A 1 84 ? -6.637 23.542 23.488 1.00 62.94 84 LYS A O 1
ATOM 655 N N . ALA A 1 85 ? -8.175 23.229 21.864 1.00 65.25 85 ALA A N 1
ATOM 656 C CA . ALA A 1 85 ? -9.281 23.781 22.628 1.00 65.25 85 ALA A CA 1
ATOM 657 C C . ALA A 1 85 ? -9.381 22.971 23.930 1.00 65.25 85 ALA A C 1
ATOM 659 O O . ALA A 1 85 ? -9.174 21.752 23.880 1.00 65.25 85 ALA A O 1
ATOM 660 N N . PRO A 1 86 ? -9.632 23.602 25.089 1.00 67.56 86 PRO A N 1
ATOM 661 C CA . PRO A 1 86 ? -9.802 22.875 26.335 1.00 67.56 86 PRO A CA 1
ATOM 662 C C . PRO A 1 86 ? -11.044 21.991 26.199 1.00 67.56 86 PRO A C 1
ATOM 664 O O . PRO A 1 86 ? -12.170 22.412 26.457 1.00 67.56 86 PRO A O 1
ATOM 667 N N . LEU A 1 87 ? -10.847 20.760 25.732 1.00 67.00 87 LEU A N 1
ATOM 668 C CA . LEU A 1 87 ? -11.891 19.759 25.712 1.00 67.00 87 LEU A CA 1
ATOM 669 C C . LEU A 1 87 ? -12.172 19.433 27.171 1.00 67.00 87 LEU A C 1
ATOM 671 O O . LEU A 1 87 ? -11.317 18.906 27.884 1.00 67.00 87 LEU A O 1
ATOM 675 N N . LYS A 1 88 ? -13.370 19.798 27.624 1.00 64.81 88 LYS A N 1
ATOM 676 C CA . LYS A 1 88 ? -13.885 19.450 28.943 1.00 64.81 88 LYS A CA 1
ATOM 677 C C . LYS A 1 88 ? -14.007 17.929 29.011 1.00 64.81 88 LYS A C 1
ATOM 679 O O . LYS A 1 88 ? -15.026 17.360 28.631 1.00 64.81 88 LYS A O 1
ATOM 684 N N . THR A 1 89 ? -12.960 17.259 29.479 1.00 65.12 89 THR A N 1
ATOM 685 C CA . THR A 1 89 ? -13.002 15.830 29.776 1.00 65.12 89 THR A CA 1
ATOM 686 C C . THR A 1 89 ? -13.909 15.634 30.982 1.00 65.12 89 THR A C 1
ATOM 688 O O . THR A 1 89 ? -13.501 15.834 32.126 1.00 65.12 89 THR A O 1
ATOM 691 N N . VAL A 1 90 ? -15.167 15.271 30.741 1.00 63.41 90 VAL A N 1
ATOM 692 C CA . VAL A 1 90 ? -16.027 14.739 31.796 1.00 63.41 90 VAL A CA 1
ATOM 693 C C . VAL A 1 90 ? -15.501 13.357 32.161 1.00 63.41 90 VAL A C 1
ATOM 695 O O . VAL A 1 90 ? -15.736 12.370 31.470 1.00 63.41 90 VAL A O 1
ATOM 698 N N . TYR A 1 91 ? -14.732 13.296 33.245 1.00 53.34 91 TYR A N 1
ATOM 699 C CA . TYR A 1 91 ? -14.313 12.039 33.845 1.00 53.34 91 TYR A CA 1
ATOM 700 C C . TYR A 1 91 ? -15.563 11.324 34.369 1.00 53.34 91 TYR A C 1
ATOM 702 O O . TYR A 1 91 ? -16.038 11.587 35.476 1.00 53.34 91 TYR A O 1
ATOM 710 N N . ARG A 1 92 ? -16.131 10.420 33.566 1.00 59.84 92 ARG A N 1
ATOM 711 C CA . ARG A 1 92 ? -17.125 9.464 34.048 1.00 59.84 92 ARG A CA 1
ATOM 712 C C . ARG A 1 92 ? -16.375 8.423 34.871 1.00 59.84 92 ARG A C 1
ATOM 714 O O . ARG A 1 92 ? -16.021 7.357 34.380 1.00 59.84 92 ARG A O 1
ATOM 721 N N . LYS A 1 93 ? -16.124 8.753 36.140 1.00 50.94 93 LYS A N 1
ATOM 722 C CA . LYS A 1 93 ? -15.765 7.765 37.158 1.00 50.94 93 LYS A CA 1
ATOM 723 C C . LYS A 1 93 ? -16.852 6.694 37.096 1.00 50.94 93 LYS A C 1
ATOM 725 O O . LYS A 1 93 ? -18.014 7.001 37.369 1.00 50.94 93 LYS A O 1
ATOM 730 N N . GLN A 1 94 ? -16.509 5.466 36.709 1.00 54.84 94 GLN A N 1
ATOM 731 C CA . GLN A 1 94 ? -17.348 4.324 37.049 1.00 54.84 94 GLN A CA 1
ATOM 732 C C . GLN A 1 94 ? -17.403 4.323 38.573 1.00 54.84 94 GLN A C 1
ATOM 734 O O . GLN A 1 94 ? -16.450 3.940 39.248 1.00 54.84 94 GLN A O 1
ATOM 739 N N . LYS A 1 95 ? -18.484 4.883 39.126 1.00 46.88 95 LYS A N 1
ATOM 740 C CA . LYS A 1 95 ? -18.833 4.652 40.515 1.00 46.88 95 LYS A CA 1
ATOM 741 C C . LYS A 1 95 ? -18.991 3.144 40.610 1.00 46.88 95 LYS A C 1
ATOM 743 O O . LYS A 1 95 ? -19.955 2.592 40.092 1.00 46.88 95 LYS A O 1
ATOM 748 N N . THR A 1 96 ? -18.037 2.492 41.258 1.00 51.03 96 THR A N 1
ATOM 749 C CA . THR A 1 96 ? -18.287 1.245 41.964 1.00 51.03 96 THR A CA 1
ATOM 750 C C . THR A 1 96 ? -19.334 1.603 43.011 1.00 51.03 96 THR A C 1
ATOM 752 O O . THR A 1 96 ? -19.021 2.074 44.103 1.00 51.03 96 THR A O 1
ATOM 755 N N . THR A 1 97 ? -20.603 1.573 42.609 1.00 47.12 97 THR A N 1
ATOM 756 C CA . THR A 1 97 ? -21.722 1.796 43.511 1.00 47.12 97 THR A CA 1
ATOM 757 C C . THR A 1 97 ? -21.745 0.591 44.423 1.00 47.12 97 THR A C 1
ATOM 759 O O . THR A 1 97 ? -22.203 -0.482 44.042 1.00 47.12 97 THR A O 1
ATOM 762 N N . VAL A 1 98 ? -21.202 0.782 45.624 1.00 50.72 98 VAL A N 1
ATOM 763 C CA . VAL A 1 98 ? -21.585 0.000 46.792 1.00 50.72 98 VAL A CA 1
ATOM 764 C C . VAL A 1 98 ? -23.110 -0.055 46.774 1.00 50.72 98 VAL A C 1
ATOM 766 O O . VAL A 1 98 ? -23.771 0.981 46.678 1.00 50.72 98 VAL A O 1
ATOM 769 N N . SER A 1 99 ? -23.628 -1.276 46.725 1.00 52.72 99 SER A N 1
ATOM 770 C CA . SER A 1 99 ? -25.035 -1.632 46.612 1.00 52.72 99 SER A CA 1
ATOM 771 C C . SER A 1 99 ? -25.884 -0.879 47.637 1.00 52.72 99 SER A C 1
ATOM 773 O O . SER A 1 99 ? -25.998 -1.290 48.790 1.00 52.72 99 SER A O 1
ATOM 775 N N . 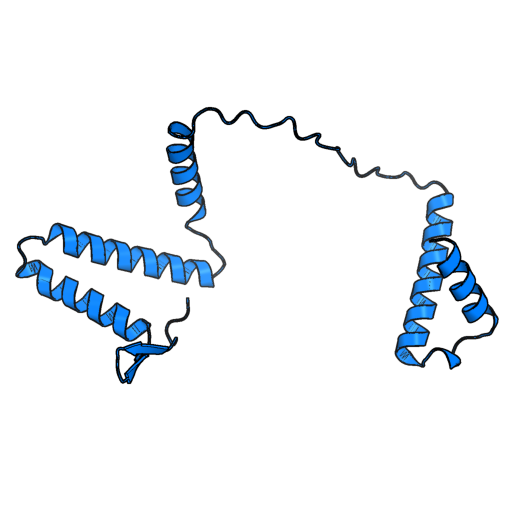SER A 1 100 ? -26.496 0.223 47.215 1.00 52.28 100 SER A N 1
ATOM 776 C CA . SER A 1 100 ? -27.699 0.741 47.847 1.00 52.28 100 SER A CA 1
ATOM 777 C C . SER A 1 100 ? -28.882 -0.054 47.295 1.00 52.28 100 SER A C 1
ATOM 779 O O . SER A 1 100 ? -28.968 -0.291 46.089 1.00 52.28 100 SER A O 1
ATOM 781 N N . SER A 1 101 ? -29.782 -0.483 48.177 1.00 58.47 101 SER A N 1
ATOM 782 C CA . SER A 1 101 ? -31.011 -1.243 47.886 1.00 58.47 101 SER A CA 1
ATOM 783 C C . SER A 1 101 ? -31.804 -0.735 46.671 1.00 58.47 101 SER A C 1
ATOM 785 O O . SER A 1 101 ? -32.385 -1.530 45.942 1.00 58.47 101 SER A O 1
ATOM 787 N N . ALA A 1 102 ? -31.729 0.564 46.371 1.00 60.25 102 ALA A N 1
ATOM 788 C CA . ALA A 1 102 ? -32.340 1.180 45.194 1.00 60.25 102 ALA A CA 1
ATOM 789 C C . ALA A 1 102 ? -31.843 0.631 43.836 1.00 60.25 102 ALA A C 1
ATOM 791 O O . ALA A 1 102 ? -32.578 0.692 42.853 1.00 60.25 102 ALA A O 1
ATOM 792 N N . ASN A 1 103 ? -30.613 0.109 43.747 1.00 64.06 103 ASN A N 1
ATOM 793 C CA . ASN A 1 103 ? -30.117 -0.529 42.520 1.00 64.06 103 ASN A CA 1
ATOM 794 C C . ASN A 1 103 ? -30.634 -1.962 42.360 1.00 64.06 103 ASN A C 1
ATOM 796 O O . ASN A 1 103 ? -30.836 -2.398 41.231 1.00 64.06 103 ASN A O 1
ATOM 800 N N . TYR A 1 104 ? -30.887 -2.671 43.463 1.00 72.12 104 TYR A N 1
ATOM 801 C CA . TYR A 1 104 ? -31.421 -4.032 43.420 1.00 72.12 104 TYR A CA 1
ATOM 802 C C . TYR A 1 104 ? -32.864 -4.042 42.910 1.00 72.12 104 TYR A C 1
ATOM 804 O O . TYR A 1 104 ? -33.196 -4.821 42.022 1.00 72.12 104 TYR A O 1
ATOM 812 N N . ASP A 1 105 ? -33.695 -3.113 43.388 1.00 77.31 105 ASP A N 1
ATOM 813 C CA . ASP A 1 105 ? -35.083 -3.001 42.930 1.00 77.31 105 ASP A CA 1
ATOM 814 C C . ASP A 1 105 ? -35.168 -2.612 41.448 1.00 77.31 105 ASP A C 1
ATOM 816 O O . ASP A 1 105 ? -35.982 -3.167 40.711 1.00 77.31 105 ASP A O 1
ATOM 820 N N . LYS A 1 106 ? -34.279 -1.725 40.977 1.00 81.62 106 LYS A N 1
ATOM 821 C CA . LYS A 1 106 ? -34.165 -1.387 39.549 1.00 81.62 106 LYS A CA 1
ATOM 822 C C . LYS A 1 106 ? -33.704 -2.571 38.706 1.00 81.62 106 LYS A C 1
ATOM 824 O O . LYS A 1 106 ? -34.249 -2.796 37.632 1.00 81.62 106 LYS A O 1
ATOM 829 N N . GLU A 1 107 ? -32.735 -3.343 39.189 1.00 83.50 107 GLU A N 1
ATOM 830 C CA . GLU A 1 107 ? -32.256 -4.534 38.489 1.00 83.50 107 GLU A CA 1
ATOM 831 C C . GLU A 1 107 ? -33.341 -5.619 38.418 1.00 83.50 107 GLU A C 1
ATOM 833 O O . GLU A 1 107 ? -33.557 -6.208 37.360 1.00 83.50 107 GLU A O 1
ATOM 838 N N . LEU A 1 108 ? -34.082 -5.850 39.506 1.00 84.25 108 LEU A N 1
ATOM 839 C CA . LEU A 1 108 ? -35.229 -6.759 39.505 1.00 84.25 108 LEU A CA 1
ATOM 840 C C . LEU A 1 108 ? -36.352 -6.276 38.583 1.00 84.25 108 LEU A C 1
ATOM 842 O O . LEU A 1 108 ? -36.974 -7.094 37.903 1.00 84.25 108 LEU A O 1
ATOM 846 N N . HIS A 1 109 ? -36.614 -4.967 38.548 1.00 86.69 109 HIS A N 1
ATOM 847 C CA . HIS A 1 109 ? -37.596 -4.376 37.645 1.00 86.69 109 HIS A CA 1
ATOM 848 C C . HIS A 1 109 ? -37.188 -4.582 36.182 1.00 86.69 109 HIS A C 1
ATOM 850 O O . HIS A 1 109 ? -37.989 -5.076 35.391 1.00 86.69 109 HIS A O 1
ATOM 856 N N . GLN A 1 110 ? -35.924 -4.313 35.844 1.00 87.75 110 GLN A N 1
ATOM 857 C CA . GLN A 1 110 ? -35.395 -4.511 34.497 1.00 87.75 110 GLN A CA 1
ATOM 858 C C . GLN A 1 110 ? -35.444 -5.982 34.070 1.00 87.75 110 GLN A C 1
ATOM 860 O O . GLN A 1 110 ? -35.936 -6.289 32.990 1.00 87.75 110 GLN A O 1
ATOM 865 N N . ARG A 1 111 ? -35.047 -6.914 34.946 1.00 90.25 111 ARG A N 1
ATOM 866 C CA . ARG A 1 111 ? -35.133 -8.359 34.667 1.00 90.25 111 ARG A CA 1
ATOM 867 C C . ARG A 1 111 ? -36.564 -8.815 34.365 1.00 90.25 111 ARG A C 1
ATOM 869 O O . ARG A 1 111 ? -36.760 -9.704 33.540 1.00 90.25 111 ARG A O 1
ATOM 876 N N . LYS A 1 112 ? -37.572 -8.224 35.023 1.00 88.50 112 LYS A N 1
ATOM 877 C CA . LYS A 1 112 ? -38.988 -8.501 34.727 1.00 88.50 112 LYS A CA 1
ATOM 878 C C . LYS A 1 112 ? -39.412 -7.941 33.370 1.00 88.50 112 LYS A C 1
ATOM 880 O O . LYS A 1 112 ? -40.144 -8.626 32.663 1.00 88.50 112 LYS A O 1
ATOM 885 N N . ILE A 1 113 ? -38.948 -6.745 33.000 1.00 90.19 113 ILE A N 1
ATOM 886 C CA . ILE A 1 113 ? -39.184 -6.176 31.663 1.00 90.19 113 ILE A CA 1
ATOM 887 C C . ILE A 1 113 ? -38.588 -7.103 30.600 1.00 90.19 113 ILE A C 1
ATOM 889 O O . ILE A 1 113 ? -39.305 -7.524 29.697 1.00 90.19 113 ILE A O 1
ATOM 893 N N . ASP A 1 114 ? -37.324 -7.494 30.751 1.00 91.94 114 ASP A N 1
ATOM 894 C CA . ASP A 1 114 ? -36.620 -8.334 29.777 1.00 91.94 114 ASP A CA 1
ATOM 895 C C . ASP A 1 114 ? -37.315 -9.696 29.600 1.00 91.94 114 ASP A C 1
ATOM 897 O O . ASP A 1 114 ? -37.532 -10.145 28.477 1.00 91.94 114 ASP A O 1
ATOM 901 N N . ALA A 1 115 ? -37.767 -10.321 30.694 1.00 91.88 115 ALA A N 1
ATOM 902 C CA . ALA A 1 115 ? -38.521 -11.574 30.635 1.00 91.88 115 ALA A CA 1
ATOM 903 C C . ALA A 1 115 ? -39.865 -11.439 29.888 1.00 91.88 115 ALA A C 1
ATOM 905 O O . ALA A 1 115 ? -40.285 -12.363 29.185 1.00 91.88 115 ALA A O 1
ATOM 906 N N . ILE A 1 116 ? -40.544 -10.295 30.027 1.00 90.94 116 ILE A N 1
ATOM 907 C CA . ILE A 1 116 ? -41.781 -9.993 29.295 1.00 90.94 116 ILE A CA 1
ATOM 908 C C . ILE A 1 116 ? -41.472 -9.783 27.809 1.00 90.94 116 ILE A C 1
ATOM 910 O O . ILE A 1 116 ? -42.158 -10.359 26.966 1.00 90.94 116 ILE A O 1
ATOM 914 N N . LEU A 1 117 ? -40.423 -9.024 27.478 1.00 90.38 117 LEU A N 1
ATOM 915 C CA . LEU A 1 117 ? -39.991 -8.799 26.095 1.00 90.38 117 LEU A CA 1
ATOM 916 C C . LEU A 1 117 ? -39.606 -10.111 25.395 1.00 90.38 117 LEU A C 1
ATOM 918 O O . LEU A 1 117 ? -40.006 -10.335 24.253 1.00 90.38 117 LEU A O 1
ATOM 922 N N . ASP A 1 118 ? -38.930 -11.021 26.095 1.00 92.62 118 ASP A N 1
ATOM 923 C CA . ASP A 1 118 ? -38.610 -12.362 25.596 1.00 92.62 118 ASP A CA 1
ATOM 924 C C . ASP A 1 118 ? -39.864 -13.194 25.301 1.00 92.62 118 ASP A C 1
ATOM 926 O O . ASP A 1 118 ? -39.923 -13.919 24.303 1.00 92.62 118 ASP A O 1
ATOM 930 N N . LYS A 1 119 ? -40.892 -13.093 26.152 1.00 91.62 119 LYS A N 1
ATOM 931 C CA . LYS A 1 119 ? -42.172 -13.781 25.942 1.00 91.62 119 LYS A CA 1
ATOM 932 C C . LYS A 1 119 ? -42.924 -13.207 24.738 1.00 91.62 119 LYS A C 1
ATOM 934 O O . LYS A 1 119 ? -43.431 -13.979 23.925 1.00 91.62 119 LYS A O 1
ATOM 939 N N . ILE A 1 120 ? -42.928 -11.881 24.571 1.00 91.75 120 ILE A N 1
ATOM 940 C CA . ILE A 1 120 ? -43.473 -11.220 23.373 1.00 91.75 120 ILE A CA 1
ATOM 941 C C . ILE A 1 120 ? -42.719 -11.685 22.123 1.00 91.75 120 ILE A C 1
ATOM 943 O O . ILE A 1 120 ? -43.350 -12.021 21.125 1.00 91.75 120 ILE A O 1
ATOM 947 N N . SER A 1 121 ? -41.387 -11.736 22.179 1.00 92.81 121 SER A N 1
ATOM 948 C CA . SER A 1 121 ? -40.534 -12.153 21.060 1.00 92.81 121 SER A CA 1
ATOM 949 C C . SER A 1 121 ? -40.830 -13.587 20.601 1.00 92.81 121 SER A C 1
ATOM 951 O O . SER A 1 121 ? -40.880 -13.859 19.404 1.00 92.81 121 SER A O 1
ATOM 953 N N . LYS A 1 122 ? -41.084 -14.506 21.543 1.00 91.38 122 LYS A N 1
ATOM 954 C CA . LYS A 1 122 ? -41.344 -15.925 21.242 1.00 91.38 122 LYS A CA 1
ATOM 955 C C . LYS A 1 122 ? -42.795 -16.230 20.866 1.00 91.38 122 LYS A C 1
ATOM 957 O O . LYS A 1 122 ? -43.022 -17.059 19.990 1.00 91.38 122 LYS A O 1
ATOM 962 N N . SER A 1 123 ? -43.760 -15.600 21.535 1.00 89.38 123 SER A N 1
ATOM 963 C CA . SER A 1 123 ? -45.175 -16.009 21.492 1.00 89.38 123 SER A CA 1
ATOM 964 C C . SER A 1 123 ? -46.152 -14.866 21.185 1.00 89.38 123 SER A C 1
ATOM 966 O O . SER A 1 123 ? -47.361 -15.089 21.141 1.00 89.38 123 SER A O 1
ATOM 968 N N . GLY A 1 124 ? -45.657 -13.647 20.955 1.00 87.69 124 GLY A N 1
ATOM 969 C CA . GLY A 1 124 ? -46.459 -12.468 20.621 1.00 87.69 124 GLY A CA 1
ATOM 970 C C . GLY A 1 124 ? -47.084 -11.765 21.833 1.00 87.69 124 GLY A C 1
ATOM 971 O O . GLY A 1 124 ? -47.195 -12.322 22.925 1.00 87.69 124 GLY A O 1
ATOM 972 N N . TYR A 1 125 ? -47.520 -10.517 21.641 1.00 89.00 125 TYR A N 1
ATOM 973 C CA . TYR A 1 125 ? -48.063 -9.653 22.705 1.00 89.00 125 TYR A CA 1
ATOM 974 C C . TYR A 1 125 ? -49.327 -10.214 23.380 1.00 89.00 125 TYR A C 1
ATOM 976 O O . TYR A 1 125 ? -49.533 -10.033 24.581 1.00 89.00 125 TYR A O 1
ATOM 984 N N . GLU A 1 126 ? -50.152 -10.955 22.639 1.00 89.94 126 GLU A N 1
ATOM 985 C CA . GLU A 1 126 ? -51.367 -11.569 23.186 1.00 89.94 126 GLU A CA 1
ATOM 986 C C . GLU A 1 126 ? -51.100 -12.701 24.181 1.00 89.94 126 GLU A C 1
ATOM 988 O O . GLU A 1 126 ? -51.988 -13.058 24.948 1.00 89.94 126 GLU A O 1
ATOM 993 N N . SER A 1 127 ? -49.867 -13.215 24.237 1.00 87.06 127 SER A N 1
ATOM 994 C CA . SER A 1 127 ? -49.468 -14.233 25.215 1.00 87.06 127 SER A CA 1
ATOM 995 C C . SER A 1 127 ? -49.208 -13.681 26.626 1.00 87.06 127 SER A C 1
ATOM 997 O O . SER A 1 127 ? -48.967 -14.456 27.555 1.00 87.06 127 SER A O 1
ATOM 999 N N . LEU A 1 128 ? -49.247 -12.354 26.805 1.00 89.69 128 LEU A N 1
ATOM 1000 C CA . LEU A 1 128 ? -49.047 -11.713 28.102 1.00 89.69 128 LEU A CA 1
ATOM 1001 C C . LEU A 1 128 ? -50.309 -11.752 28.964 1.00 89.69 128 LEU A C 1
ATOM 1003 O O . LEU A 1 128 ? -51.412 -11.427 28.518 1.00 89.69 128 LEU A O 1
ATOM 1007 N N . SER A 1 129 ? -50.122 -12.052 30.246 1.00 92.12 129 SER A N 1
ATOM 1008 C CA . SER A 1 129 ? -51.163 -11.877 31.255 1.00 92.12 129 SER A CA 1
ATOM 1009 C C . SER A 1 129 ? -51.523 -10.398 31.423 1.00 92.12 129 SER A C 1
ATOM 1011 O O . SER A 1 129 ? -50.714 -9.504 31.165 1.00 92.12 129 SER A O 1
ATOM 1013 N N . LYS A 1 130 ? -52.738 -10.124 31.910 1.00 89.25 130 LYS A N 1
ATOM 1014 C CA . LYS A 1 130 ? -53.219 -8.753 32.150 1.00 89.25 130 LYS A CA 1
ATOM 1015 C C . LYS A 1 130 ? -52.238 -7.945 33.013 1.00 89.25 130 LYS A C 1
ATOM 1017 O O . LYS A 1 130 ? -51.912 -6.813 32.685 1.00 89.25 130 LYS A O 1
ATOM 1022 N N . THR A 1 131 ? -51.679 -8.583 34.039 1.00 87.44 131 THR A N 1
ATOM 1023 C CA . THR A 1 131 ? -50.679 -7.996 34.939 1.00 87.44 131 THR A CA 1
ATOM 1024 C C . THR A 1 131 ? -49.343 -7.690 34.258 1.00 87.44 131 THR A C 1
ATOM 1026 O O . THR A 1 131 ? -48.716 -6.691 34.589 1.00 87.44 131 THR A O 1
ATOM 1029 N N . GLU A 1 132 ? -48.895 -8.519 33.307 1.00 90.06 132 GLU A N 1
ATOM 1030 C CA . GLU A 1 132 ? -47.663 -8.271 32.537 1.00 90.06 132 GLU A CA 1
ATOM 1031 C C . GLU A 1 132 ? -47.852 -7.126 31.534 1.00 90.06 132 GLU A C 1
ATOM 1033 O O . GLU A 1 132 ? -46.958 -6.294 31.382 1.00 90.06 132 GLU A O 1
ATOM 1038 N N . LYS A 1 133 ? -49.028 -7.047 30.892 1.00 92.19 133 LYS A N 1
ATOM 1039 C CA . LYS A 1 133 ? -49.385 -5.936 29.995 1.00 92.19 133 LYS A CA 1
ATOM 1040 C C . LYS A 1 133 ? -49.424 -4.604 30.755 1.00 92.19 133 LYS A C 1
ATOM 1042 O O . LYS A 1 133 ? -48.807 -3.637 30.311 1.00 92.19 133 LYS A O 1
ATOM 1047 N N . ASP A 1 134 ? -50.078 -4.576 31.918 1.00 90.62 134 ASP A N 1
ATOM 1048 C CA . ASP A 1 134 ? -50.166 -3.383 32.772 1.00 90.62 134 ASP A CA 1
ATOM 1049 C C . ASP A 1 134 ? -48.782 -2.939 33.276 1.00 90.62 134 ASP A C 1
ATOM 1051 O O . ASP A 1 134 ? -48.464 -1.748 33.291 1.00 90.62 134 ASP A O 1
ATOM 1055 N N . PHE A 1 135 ? -47.928 -3.900 33.644 1.00 90.56 135 PHE A N 1
ATOM 1056 C CA . PHE A 1 135 ? -46.555 -3.637 34.070 1.00 90.56 135 PHE A CA 1
ATOM 1057 C C . PHE A 1 135 ? -45.702 -3.037 32.943 1.00 90.56 135 PHE A C 1
ATOM 1059 O O . PHE A 1 135 ? -45.032 -2.027 33.157 1.00 90.56 135 PHE A O 1
ATOM 1066 N N . LEU A 1 136 ? -45.768 -3.601 31.732 1.00 88.56 136 LEU A N 1
ATOM 1067 C CA . LEU A 1 136 ? -45.039 -3.089 30.567 1.00 88.56 136 LEU A CA 1
ATOM 1068 C C . LEU A 1 136 ? -45.497 -1.672 30.184 1.00 88.56 136 LEU A C 1
ATOM 1070 O O . LEU A 1 136 ? -44.672 -0.815 29.873 1.00 88.56 136 LEU A O 1
ATOM 1074 N N . PHE A 1 137 ? -46.806 -1.409 30.247 1.00 88.50 137 PHE A N 1
ATOM 1075 C CA . PHE A 1 137 ? -47.361 -0.083 29.973 1.00 88.50 137 PHE A CA 1
ATOM 1076 C C . PHE A 1 137 ? -46.888 0.969 30.980 1.00 88.50 137 PHE A C 1
ATOM 1078 O O . PHE A 1 137 ? -46.625 2.111 30.605 1.00 88.50 137 PHE A O 1
ATOM 1085 N N . LYS A 1 138 ? -46.772 0.594 32.260 1.00 86.81 138 LYS A N 1
ATOM 1086 C CA . LYS A 1 138 ? -46.255 1.487 33.299 1.00 86.81 138 LYS A CA 1
ATOM 1087 C C . LYS A 1 138 ? -44.762 1.767 33.111 1.00 86.81 138 LYS A C 1
ATOM 1089 O O . LYS A 1 138 ? -44.365 2.922 33.206 1.00 86.81 138 LYS A O 1
ATOM 1094 N N . ALA A 1 139 ? -43.974 0.743 32.780 1.00 84.88 139 ALA A N 1
ATOM 1095 C CA . ALA A 1 139 ? -42.544 0.888 32.518 1.00 84.88 139 ALA A CA 1
ATOM 1096 C C . ALA A 1 139 ? -42.261 1.875 31.369 1.00 84.88 139 ALA A C 1
ATOM 1098 O O . ALA A 1 139 ? -41.427 2.756 31.522 1.00 84.88 139 ALA A O 1
ATOM 1099 N N . GLY A 1 140 ? -43.018 1.809 30.267 1.00 80.69 140 GLY A N 1
ATOM 1100 C CA . GLY A 1 140 ? -42.846 2.724 29.129 1.00 80.69 140 GLY A CA 1
ATOM 1101 C C . GLY A 1 140 ? -43.281 4.180 29.363 1.00 80.69 140 GLY A C 1
ATOM 1102 O O . GLY A 1 140 ? -43.134 4.992 28.457 1.00 80.69 140 GLY A O 1
ATOM 1103 N N . LYS A 1 141 ? -43.855 4.517 30.527 1.00 78.00 141 LYS A N 1
ATOM 1104 C CA . LYS A 1 141 ? -44.204 5.899 30.913 1.00 78.00 141 LYS A CA 1
ATOM 1105 C C . LYS A 1 141 ? -43.197 6.543 31.868 1.00 78.00 141 LYS A C 1
ATOM 1107 O O . LYS A 1 141 ? -43.317 7.737 32.131 1.00 78.00 141 LYS A O 1
ATOM 1112 N N . GLU A 1 142 ? -42.300 5.752 32.455 1.00 65.31 142 GLU A N 1
ATOM 1113 C CA . GLU A 1 142 ? -41.300 6.222 33.422 1.00 65.31 142 GLU A CA 1
ATOM 1114 C C . GLU A 1 142 ? -39.949 6.577 32.757 1.00 65.31 142 GLU A C 1
ATOM 1116 O O . GLU A 1 142 ? -39.083 7.130 33.437 1.00 65.31 142 GLU A O 1
ATOM 1121 N N . ASP A 1 143 ? -39.815 6.331 31.445 1.00 50.16 143 ASP A N 1
ATOM 1122 C CA . ASP A 1 143 ? -38.743 6.812 30.551 1.00 50.16 143 ASP A CA 1
ATOM 1123 C C . ASP A 1 143 ? -39.185 8.054 29.749 1.00 50.16 143 ASP A C 1
ATOM 1125 O O . ASP A 1 143 ? -38.334 8.952 29.533 1.00 50.16 143 ASP A O 1
#